Protein AF-A0A397W368-F1 (afdb_monomer)

Radius of gyration: 20.7 Å; Cα contacts (8 Å, |Δi|>4): 34; chains: 1; bounding box: 48×50×36 Å

InterPro domains:
  IPR011009 Protein kinase-like domain superfamily [SSF56112] (2-41)

Organism: NCBI:txid44941

Sequence (121 aa):
MPQCYVDLMKRCWDNDPEKRPMASEIYEVIQSWINNYEILLKFNKFETILEKSGAIHPEAVYTSRFISLKELEILNSRAVCTKGIINNDDKIIESQENINIIESQEDNISIERMNKLMLEI

Mean predicted aligned error: 16.8 Å

Solvent-accessible surface area (backbone atoms only — not comparable to full-atom values): 7960 Å² total; per-residue (Å²): 124,49,64,71,57,55,54,51,50,52,35,62,64,40,89,51,72,89,64,31,67,51,74,67,57,52,48,53,55,52,53,55,37,75,77,28,70,71,54,47,50,45,48,53,56,43,52,61,48,50,66,73,62,61,83,66,60,94,86,67,76,89,67,93,70,91,77,49,72,72,53,48,56,57,47,57,76,65,55,78,75,75,73,64,62,73,47,102,77,81,54,79,62,91,76,95,70,88,79,79,84,75,87,70,84,76,85,75,78,54,72,69,59,56,58,53,61,68,72,78,112

Structure (mmCIF, N/CA/C/O backbone):
data_AF-A0A397W368-F1
#
_entry.id   AF-A0A397W368-F1
#
loop_
_atom_site.group_PDB
_atom_site.id
_atom_site.type_symbol
_atom_site.label_atom_id
_atom_site.label_alt_id
_atom_site.label_comp_id
_atom_site.label_asym_id
_atom_site.label_entity_id
_atom_site.label_seq_id
_atom_site.pdbx_PDB_ins_code
_atom_site.Cartn_x
_atom_site.Cartn_y
_atom_site.Cartn_z
_atom_site.occupancy
_atom_site.B_iso_or_equiv
_atom_site.auth_seq_id
_atom_site.auth_comp_id
_atom_site.auth_asym_id
_atom_site.auth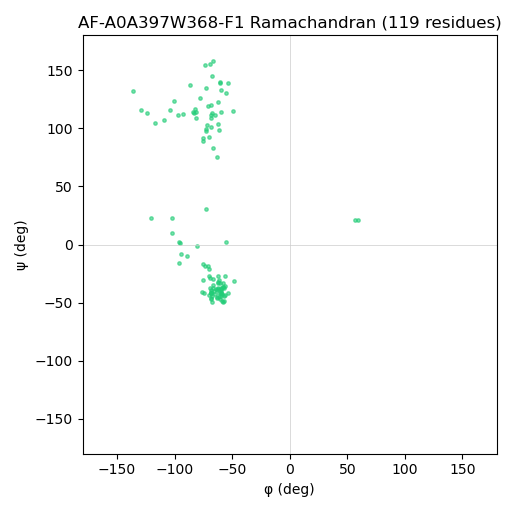_atom_id
_atom_site.pdbx_PDB_model_num
ATOM 1 N N . MET A 1 1 ? -12.142 -5.380 0.176 1.00 83.31 1 MET A N 1
ATOM 2 C CA . MET A 1 1 ? -11.000 -4.524 -0.197 1.00 83.31 1 MET A CA 1
ATOM 3 C C . MET A 1 1 ? -11.275 -3.911 -1.568 1.00 83.31 1 MET A C 1
ATOM 5 O O . MET A 1 1 ? -11.756 -4.656 -2.418 1.00 83.31 1 MET A O 1
ATOM 9 N N . PRO A 1 2 ? -11.046 -2.606 -1.807 1.00 90.56 2 PRO A N 1
ATOM 10 C CA . PRO A 1 2 ? -11.187 -2.007 -3.139 1.00 90.56 2 PRO A CA 1
ATOM 11 C C . PRO A 1 2 ? -10.244 -2.643 -4.169 1.00 90.56 2 PRO A C 1
ATOM 13 O O . PRO A 1 2 ? -9.082 -2.903 -3.865 1.00 90.56 2 PRO A O 1
ATOM 16 N N . GLN A 1 3 ? -10.732 -2.870 -5.392 1.00 92.25 3 GLN A N 1
ATOM 17 C CA . GLN A 1 3 ? -9.971 -3.581 -6.429 1.00 92.25 3 GLN A CA 1
ATOM 18 C C . GLN A 1 3 ? -8.684 -2.844 -6.830 1.00 92.25 3 GLN A C 1
ATOM 20 O O . GLN A 1 3 ? -7.647 -3.475 -6.981 1.00 92.25 3 GLN A O 1
ATOM 25 N N . CYS A 1 4 ? -8.719 -1.509 -6.892 1.00 92.94 4 CYS A N 1
ATOM 26 C CA . CYS A 1 4 ? -7.546 -0.691 -7.207 1.00 92.94 4 CYS A CA 1
ATOM 27 C C . CYS A 1 4 ? -6.378 -0.909 -6.230 1.00 92.94 4 CYS A C 1
ATOM 29 O O . CYS A 1 4 ? -5.227 -0.937 -6.656 1.00 92.94 4 CYS A O 1
ATOM 31 N N . TYR A 1 5 ? -6.667 -1.121 -4.941 1.00 94.06 5 TYR A N 1
ATOM 32 C CA . TYR A 1 5 ? -5.646 -1.457 -3.950 1.00 94.06 5 TYR A CA 1
ATOM 33 C C . TYR A 1 5 ? -5.073 -2.852 -4.190 1.00 94.06 5 TYR A C 1
ATOM 35 O O . TYR A 1 5 ? -3.859 -3.026 -4.196 1.00 94.06 5 TYR A O 1
ATOM 43 N N . VAL A 1 6 ? -5.939 -3.842 -4.427 1.00 94.56 6 VAL A N 1
ATOM 44 C CA . VAL A 1 6 ? -5.517 -5.224 -4.703 1.00 94.56 6 VAL A CA 1
ATOM 45 C C . VAL A 1 6 ? -4.613 -5.281 -5.934 1.00 94.56 6 VAL A C 1
ATOM 47 O O . VAL A 1 6 ? -3.591 -5.963 -5.910 1.00 94.56 6 VAL A O 1
ATOM 50 N N . ASP A 1 7 ? -4.957 -4.546 -6.988 1.00 95.69 7 ASP A N 1
ATOM 51 C CA . ASP A 1 7 ? -4.170 -4.507 -8.218 1.00 95.69 7 ASP A CA 1
ATOM 52 C C . ASP A 1 7 ? -2.821 -3.815 -8.003 1.00 95.69 7 ASP A C 1
ATOM 54 O O . ASP A 1 7 ? -1.800 -4.333 -8.455 1.00 95.69 7 ASP A O 1
ATOM 58 N N . LEU A 1 8 ? -2.782 -2.707 -7.248 1.00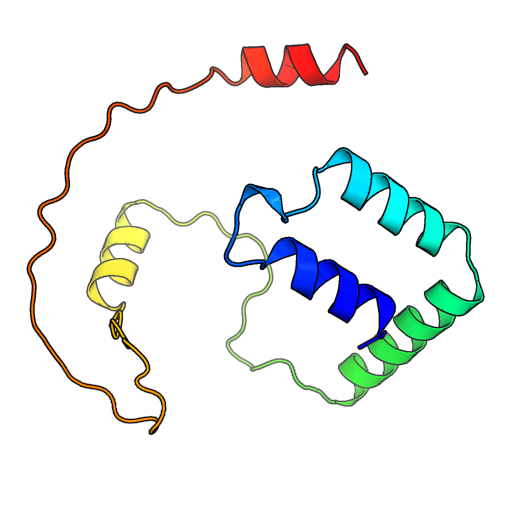 96.19 8 LEU A N 1
ATOM 59 C CA . LEU A 1 8 ? -1.518 -2.073 -6.866 1.00 96.19 8 LEU A CA 1
ATOM 60 C C . LEU A 1 8 ? -0.629 -3.049 -6.082 1.00 96.19 8 LEU A C 1
ATOM 62 O O . LEU A 1 8 ? 0.534 -3.224 -6.440 1.00 96.19 8 LEU A O 1
ATOM 66 N N . MET A 1 9 ? -1.183 -3.729 -5.073 1.00 96.31 9 MET A N 1
ATOM 67 C CA . MET A 1 9 ? -0.438 -4.684 -4.246 1.00 96.31 9 MET A CA 1
ATOM 68 C C . MET A 1 9 ? 0.102 -5.867 -5.050 1.00 96.31 9 MET A C 1
ATOM 70 O O . MET A 1 9 ? 1.232 -6.286 -4.817 1.00 96.31 9 MET A O 1
ATOM 74 N N . LYS A 1 10 ? -0.656 -6.376 -6.029 1.00 96.38 10 LYS A N 1
ATOM 75 C CA . LYS A 1 10 ? -0.172 -7.433 -6.930 1.00 96.38 10 LYS A CA 1
ATOM 76 C C . LYS A 1 10 ? 1.070 -7.003 -7.707 1.00 96.38 10 LYS A C 1
ATOM 78 O O . LYS A 1 10 ? 1.991 -7.799 -7.820 1.00 96.38 10 LYS A O 1
ATOM 83 N N . ARG A 1 11 ? 1.119 -5.759 -8.199 1.00 97.00 11 ARG A N 1
ATOM 84 C CA . ARG A 1 11 ? 2.326 -5.234 -8.865 1.00 97.00 11 ARG A CA 1
ATOM 85 C C . ARG A 1 11 ? 3.480 -5.055 -7.878 1.00 97.00 11 ARG A C 1
ATOM 87 O O . ARG A 1 11 ? 4.611 -5.397 -8.194 1.00 97.00 11 ARG A O 1
ATOM 94 N N . CYS A 1 12 ? 3.206 -4.546 -6.674 1.00 97.69 12 CYS A N 1
ATOM 95 C CA . CYS A 1 12 ? 4.225 -4.382 -5.629 1.00 97.69 12 CYS A CA 1
ATOM 96 C C . CYS A 1 12 ? 4.863 -5.713 -5.200 1.00 97.69 12 CYS A C 1
ATOM 98 O O . CYS A 1 12 ? 6.033 -5.738 -4.823 1.00 97.69 12 CYS A O 1
ATOM 100 N N . TRP A 1 13 ? 4.106 -6.808 -5.276 1.00 95.81 13 TRP A N 1
ATOM 101 C CA . TRP A 1 13 ? 4.555 -8.164 -4.959 1.00 95.81 13 TRP A CA 1
ATOM 102 C C . TRP A 1 13 ? 4.863 -9.022 -6.189 1.00 95.81 13 TRP A C 1
ATOM 104 O O . TRP A 1 13 ? 4.855 -10.248 -6.083 1.00 95.81 13 TRP A O 1
ATOM 114 N N . ASP A 1 14 ? 5.162 -8.423 -7.345 1.00 97.06 14 ASP A N 1
ATOM 115 C CA . ASP A 1 14 ? 5.626 -9.214 -8.486 1.00 97.06 14 ASP A CA 1
ATOM 116 C C . ASP A 1 14 ? 6.932 -9.958 -8.122 1.00 97.06 14 ASP A C 1
ATOM 118 O O . ASP A 1 14 ? 7.803 -9.439 -7.405 1.00 97.06 14 ASP A O 1
ATOM 122 N N . ASN A 1 15 ? 7.045 -11.209 -8.573 1.00 95.00 15 ASN A N 1
ATOM 123 C CA . ASN A 1 15 ? 8.233 -12.037 -8.358 1.00 95.00 15 ASN A CA 1
ATOM 124 C C . ASN A 1 15 ? 9.442 -11.473 -9.107 1.00 95.00 15 ASN A C 1
ATOM 126 O O . ASN A 1 15 ? 10.573 -11.651 -8.659 1.00 95.00 15 ASN A O 1
ATOM 130 N N . ASP A 1 16 ? 9.192 -10.801 -10.229 1.00 95.69 16 ASP A N 1
ATOM 131 C CA . ASP A 1 16 ? 10.193 -10.096 -11.012 1.00 95.69 16 ASP A CA 1
ATOM 132 C C . ASP A 1 16 ? 10.414 -8.685 -10.429 1.00 95.69 16 ASP A C 1
ATOM 134 O O . ASP A 1 16 ? 9.490 -7.863 -10.462 1.00 95.69 16 ASP A O 1
ATOM 138 N N . PRO A 1 17 ? 11.605 -8.372 -9.878 1.00 95.19 17 PRO A N 1
ATOM 139 C CA . PRO A 1 17 ? 11.878 -7.068 -9.275 1.00 95.19 17 PRO A CA 1
ATOM 140 C C . PRO A 1 17 ? 11.683 -5.895 -10.239 1.00 95.19 17 PRO A C 1
ATOM 142 O O . PRO A 1 17 ? 11.224 -4.842 -9.807 1.00 95.19 17 PRO A O 1
ATOM 145 N N . GLU A 1 18 ? 11.958 -6.090 -11.531 1.00 95.69 18 GLU A N 1
ATOM 146 C CA . GLU A 1 18 ? 11.846 -5.043 -12.557 1.00 95.69 18 GLU A CA 1
ATOM 147 C C . GLU A 1 18 ? 10.388 -4.679 -12.874 1.00 95.69 18 GLU A C 1
ATOM 149 O O . GLU A 1 18 ? 10.108 -3.619 -13.430 1.00 95.69 18 GLU A O 1
ATOM 154 N N . LYS A 1 19 ? 9.432 -5.545 -12.514 1.00 96.19 19 LYS A N 1
ATOM 155 C CA . LYS A 1 19 ? 7.994 -5.275 -12.672 1.00 96.19 19 LYS A CA 1
ATOM 156 C C . LYS A 1 19 ? 7.379 -4.576 -11.468 1.00 96.19 19 LYS A C 1
ATOM 158 O O . LYS A 1 19 ? 6.216 -4.162 -11.532 1.00 96.19 19 LYS A O 1
ATOM 163 N N . ARG A 1 20 ? 8.120 -4.467 -10.364 1.00 97.94 20 ARG A N 1
ATOM 164 C CA . ARG A 1 20 ? 7.637 -3.766 -9.179 1.00 97.94 20 ARG A CA 1
ATOM 165 C C . ARG A 1 20 ? 7.645 -2.265 -9.455 1.00 97.94 20 ARG A C 1
ATOM 167 O O . ARG A 1 20 ? 8.634 -1.749 -9.967 1.00 97.94 20 ARG A O 1
ATOM 174 N N . PRO A 1 21 ? 6.569 -1.549 -9.100 1.00 97.94 21 PRO A N 1
ATOM 175 C CA . PRO A 1 21 ? 6.513 -0.118 -9.308 1.00 97.94 21 PRO A CA 1
ATOM 176 C C . PRO A 1 21 ? 7.523 0.602 -8.415 1.00 97.94 21 PRO A C 1
ATOM 178 O O . PRO A 1 21 ? 7.739 0.230 -7.255 1.00 97.94 21 PRO A O 1
ATOM 181 N N . MET A 1 22 ? 8.087 1.681 -8.939 1.00 97.62 22 MET A N 1
ATOM 182 C CA . MET A 1 22 ? 8.904 2.602 -8.165 1.00 97.62 22 MET A CA 1
ATOM 183 C C . MET A 1 22 ? 8.059 3.340 -7.121 1.00 97.62 22 MET A C 1
ATOM 185 O O . MET A 1 22 ? 6.849 3.521 -7.268 1.00 97.62 22 MET A O 1
ATOM 189 N N . ALA A 1 23 ? 8.718 3.847 -6.077 1.00 97.06 23 ALA A N 1
ATOM 190 C CA . ALA A 1 23 ? 8.059 4.648 -5.047 1.00 97.06 23 ALA A CA 1
ATOM 191 C C . ALA A 1 23 ? 7.322 5.873 -5.628 1.00 97.06 23 ALA A C 1
ATOM 193 O O . ALA A 1 23 ? 6.235 6.207 -5.162 1.00 97.06 23 ALA A O 1
ATOM 194 N N . SER A 1 24 ? 7.872 6.497 -6.676 1.00 97.50 24 SER A N 1
ATOM 195 C CA . SER A 1 24 ? 7.233 7.602 -7.402 1.00 97.50 24 SER A CA 1
ATOM 196 C C . SER A 1 24 ? 5.926 7.180 -8.077 1.00 97.50 24 SER A C 1
ATOM 198 O O . SER A 1 24 ? 4.913 7.854 -7.925 1.00 97.50 24 SER A O 1
ATOM 200 N N . GLU A 1 25 ? 5.906 6.029 -8.750 1.00 97.62 25 GLU A N 1
ATOM 201 C CA . GLU A 1 25 ? 4.697 5.507 -9.395 1.00 97.62 25 GLU A CA 1
ATOM 202 C C . GLU A 1 25 ? 3.623 5.140 -8.364 1.00 97.62 25 GLU A C 1
ATOM 204 O O . GLU A 1 25 ? 2.437 5.398 -8.568 1.00 97.62 25 GLU A O 1
ATOM 209 N N . ILE A 1 26 ? 4.023 4.552 -7.230 1.00 97.94 26 ILE A N 1
ATOM 210 C CA . ILE A 1 26 ? 3.107 4.266 -6.116 1.00 97.94 26 ILE A CA 1
ATOM 211 C C . ILE A 1 26 ? 2.509 5.572 -5.580 1.00 97.94 26 ILE A C 1
ATOM 213 O O . ILE A 1 26 ? 1.297 5.643 -5.365 1.00 97.94 26 ILE A O 1
ATOM 217 N N . TYR A 1 27 ? 3.338 6.601 -5.389 1.00 96.62 27 TYR A N 1
ATOM 218 C CA . TYR A 1 27 ? 2.893 7.917 -4.940 1.00 96.62 27 TYR A CA 1
ATOM 219 C C . TYR A 1 27 ? 1.854 8.510 -5.897 1.00 96.62 27 TYR A C 1
ATOM 221 O O . TYR A 1 27 ? 0.773 8.894 -5.456 1.00 96.62 27 TYR A O 1
ATOM 229 N N . GLU A 1 28 ? 2.121 8.510 -7.202 1.00 96.75 28 GLU A N 1
ATOM 230 C CA . GLU A 1 28 ? 1.181 9.009 -8.212 1.00 96.75 28 GLU A CA 1
ATOM 231 C C . GLU A 1 28 ? -0.151 8.246 -8.202 1.00 96.75 28 GLU A C 1
ATOM 233 O O . GLU A 1 28 ? -1.224 8.858 -8.243 1.00 96.75 28 GLU A O 1
ATOM 238 N N . VAL A 1 29 ? -0.106 6.914 -8.076 1.00 96.31 29 VAL A N 1
ATOM 239 C CA . VAL A 1 29 ? -1.314 6.085 -7.963 1.00 96.31 29 VAL A CA 1
ATOM 240 C C . VAL A 1 29 ? -2.126 6.475 -6.726 1.00 96.31 29 VAL A C 1
ATOM 242 O O . VAL A 1 29 ? -3.334 6.692 -6.840 1.00 96.31 29 VAL A O 1
ATOM 245 N N . ILE A 1 30 ? -1.491 6.622 -5.563 1.00 95.19 30 ILE A N 1
ATOM 246 C CA . ILE A 1 30 ? -2.178 7.010 -4.322 1.00 95.19 30 ILE A CA 1
ATOM 247 C C . ILE A 1 30 ? -2.754 8.429 -4.435 1.00 95.19 30 ILE A C 1
ATOM 249 O O . ILE A 1 30 ? -3.913 8.649 -4.076 1.00 95.19 30 ILE A O 1
ATOM 253 N N . GLN A 1 31 ? -2.001 9.376 -5.001 1.00 95.00 31 GLN A N 1
ATOM 254 C CA . GLN A 1 31 ? -2.481 10.738 -5.249 1.00 95.00 31 GLN A CA 1
ATOM 255 C C . GLN A 1 31 ? -3.710 10.745 -6.169 1.00 95.00 31 GLN A C 1
ATOM 257 O O . GLN A 1 31 ? -4.664 11.490 -5.928 1.00 95.00 31 GLN A O 1
ATOM 262 N N . SER A 1 32 ? -3.741 9.878 -7.186 1.00 94.81 32 SER A N 1
ATOM 263 C CA . SER A 1 32 ? -4.908 9.735 -8.066 1.00 94.81 32 SER A CA 1
ATOM 264 C C . SER A 1 32 ? -6.159 9.260 -7.316 1.00 94.81 32 SER A C 1
ATOM 266 O O . SER A 1 32 ? -7.271 9.669 -7.649 1.00 94.81 32 SER A O 1
ATOM 268 N N . TRP A 1 33 ? -5.994 8.436 -6.276 1.00 94.62 33 TRP A N 1
ATOM 269 C CA . TRP A 1 33 ? -7.103 7.954 -5.453 1.00 94.62 33 TRP A CA 1
ATOM 270 C C . TRP A 1 33 ? -7.634 9.036 -4.523 1.00 94.62 33 TRP A C 1
ATOM 272 O O . TRP A 1 33 ? -8.847 9.179 -4.408 1.00 94.62 33 TRP A O 1
ATOM 282 N N . ILE A 1 34 ? -6.745 9.818 -3.904 1.00 90.19 34 ILE A N 1
ATOM 283 C CA . ILE A 1 34 ? -7.121 10.941 -3.031 1.00 90.19 34 ILE A CA 1
ATOM 284 C C . ILE A 1 34 ? -7.948 11.974 -3.805 1.00 90.19 34 ILE A C 1
ATOM 286 O O . ILE A 1 34 ? -8.929 12.505 -3.290 1.00 90.19 34 ILE A O 1
ATOM 290 N N . ASN A 1 35 ? -7.608 12.201 -5.072 1.00 89.50 35 ASN A N 1
ATOM 291 C CA . ASN A 1 35 ? -8.335 13.128 -5.937 1.00 89.50 35 ASN A CA 1
ATOM 292 C C . ASN A 1 35 ? -9.620 12.531 -6.545 1.00 89.50 35 ASN A C 1
ATOM 294 O O . ASN A 1 35 ? -10.338 13.228 -7.262 1.00 89.50 35 ASN A O 1
ATOM 298 N N . ASN A 1 36 ? -9.936 11.259 -6.271 1.00 93.44 36 ASN A N 1
ATOM 299 C CA . ASN A 1 36 ? -11.099 10.567 -6.818 1.00 93.44 36 ASN A CA 1
ATOM 300 C C . ASN A 1 36 ? -12.082 10.157 -5.710 1.00 93.44 36 ASN A C 1
ATOM 302 O O . ASN A 1 36 ? -11.908 9.156 -5.011 1.00 93.44 36 ASN A O 1
ATOM 306 N N . TYR A 1 37 ? -13.180 10.905 -5.612 1.00 92.19 37 TYR A N 1
ATOM 307 C CA . TYR A 1 37 ? -14.216 10.698 -4.600 1.00 92.19 37 TYR A CA 1
ATOM 308 C C . TYR A 1 37 ? -14.844 9.293 -4.624 1.00 92.19 37 TYR A C 1
ATOM 310 O O . TYR A 1 37 ? -15.116 8.720 -3.568 1.00 92.19 37 TYR A O 1
ATOM 318 N N . GLU A 1 38 ? -15.037 8.690 -5.801 1.00 92.50 38 GLU A N 1
ATOM 319 C CA . GLU A 1 38 ? -15.608 7.341 -5.898 1.00 92.50 38 GLU A CA 1
ATOM 320 C C . GLU A 1 38 ? -14.675 6.276 -5.321 1.00 92.50 38 GLU A C 1
ATOM 322 O O . GLU A 1 38 ? -15.127 5.305 -4.706 1.00 92.50 38 GLU A O 1
ATOM 327 N N . ILE A 1 39 ? -13.366 6.441 -5.522 1.00 90.44 39 ILE A N 1
ATOM 328 C CA . ILE A 1 39 ? -12.361 5.533 -4.972 1.00 90.44 39 ILE A CA 1
ATOM 329 C C . ILE A 1 39 ? -12.321 5.681 -3.451 1.00 90.44 39 ILE A C 1
ATOM 331 O O . ILE A 1 39 ? -12.416 4.673 -2.748 1.00 90.44 39 ILE A O 1
ATOM 335 N N . LEU A 1 40 ? -12.284 6.914 -2.938 1.00 90.69 40 LEU A N 1
ATOM 336 C CA . LEU A 1 40 ? -12.330 7.184 -1.498 1.00 90.69 40 LEU A CA 1
ATOM 337 C C . LEU A 1 40 ? -13.561 6.567 -0.821 1.00 90.69 40 LEU A C 1
ATOM 339 O O . LEU A 1 40 ? -13.439 5.927 0.225 1.00 90.69 40 LEU A O 1
ATOM 343 N N . LEU A 1 41 ? -14.739 6.675 -1.441 1.00 90.88 41 LEU A N 1
ATOM 344 C CA . LEU A 1 41 ? -15.963 6.044 -0.937 1.00 90.88 41 LEU A CA 1
ATOM 345 C C . LEU A 1 41 ? -15.842 4.518 -0.824 1.00 90.88 41 LEU A C 1
ATOM 347 O O . LEU A 1 41 ? -16.334 3.931 0.143 1.00 90.88 41 LEU A O 1
ATOM 351 N N . LYS A 1 42 ? -15.183 3.857 -1.787 1.00 90.25 42 LYS A N 1
ATOM 352 C CA . LYS A 1 42 ? -14.949 2.403 -1.734 1.00 90.25 42 LYS A CA 1
ATOM 353 C C . LYS A 1 42 ? -14.052 2.022 -0.553 1.00 90.25 42 LYS A C 1
ATOM 355 O O . LYS A 1 42 ? -14.309 0.991 0.071 1.00 90.25 42 LYS A O 1
ATOM 360 N N . PHE A 1 43 ? -13.040 2.834 -0.240 1.00 89.00 43 PHE A N 1
ATOM 361 C CA . PHE A 1 43 ? -12.168 2.623 0.920 1.00 89.00 43 PHE A CA 1
ATOM 362 C C . PHE A 1 43 ? -12.914 2.823 2.243 1.00 89.00 43 PHE A C 1
ATOM 364 O O . PHE A 1 43 ? -12.908 1.915 3.071 1.00 89.00 43 PHE A O 1
ATOM 371 N N . ASN A 1 44 ? -13.644 3.929 2.403 1.00 86.94 44 ASN A N 1
ATOM 372 C CA . ASN A 1 44 ? -14.418 4.199 3.622 1.00 86.94 44 ASN A CA 1
ATOM 373 C C . ASN A 1 44 ? -15.478 3.107 3.874 1.00 86.94 44 ASN A C 1
ATOM 375 O O . ASN A 1 44 ? -15.586 2.543 4.963 1.00 86.94 44 ASN A O 1
ATOM 379 N N . LYS A 1 45 ? -16.204 2.684 2.828 1.00 86.31 45 LYS A N 1
ATOM 380 C CA . LYS A 1 45 ? -17.157 1.571 2.953 1.00 86.31 45 LYS A CA 1
ATOM 381 C C . LYS A 1 45 ? -16.487 0.288 3.456 1.00 86.31 45 LYS A C 1
ATOM 383 O O . LYS A 1 45 ? -17.102 -0.446 4.222 1.00 86.31 45 LYS A O 1
ATOM 388 N N . PHE A 1 46 ? -15.255 0.004 3.037 1.00 78.44 46 PHE A N 1
ATOM 389 C CA . PHE A 1 46 ? -14.522 -1.162 3.523 1.00 78.44 46 PHE A CA 1
ATOM 390 C C . PHE A 1 46 ? -14.135 -1.034 5.003 1.00 78.44 46 PHE A C 1
ATOM 392 O O . PHE A 1 46 ? -14.315 -1.996 5.746 1.00 78.44 46 PHE A O 1
ATOM 399 N N . GLU A 1 47 ? -13.685 0.142 5.439 1.00 77.31 47 GLU A N 1
ATOM 400 C CA . GLU A 1 47 ? -13.339 0.431 6.839 1.00 77.31 47 GLU A CA 1
ATOM 401 C C . GLU A 1 47 ? -14.526 0.174 7.780 1.00 77.31 47 GLU A C 1
ATOM 403 O O . GLU A 1 47 ? -14.419 -0.625 8.710 1.00 77.31 47 GLU A O 1
ATOM 408 N N . THR A 1 48 ? -15.712 0.692 7.441 1.00 76.00 48 THR A N 1
ATOM 409 C CA . THR A 1 48 ? -16.932 0.455 8.241 1.00 76.00 48 THR A CA 1
ATOM 410 C C . THR A 1 48 ? -17.348 -1.021 8.324 1.00 76.00 48 THR A C 1
ATOM 412 O O . THR A 1 48 ? -18.010 -1.431 9.278 1.00 76.00 48 THR A O 1
ATOM 415 N N . ILE A 1 49 ? -17.006 -1.842 7.322 1.00 76.62 49 ILE A N 1
ATOM 416 C CA . ILE A 1 49 ? -17.273 -3.289 7.340 1.00 76.62 49 ILE A CA 1
ATOM 417 C C . ILE A 1 49 ? -16.271 -3.993 8.259 1.00 76.62 49 ILE A C 1
ATOM 419 O O . ILE A 1 49 ? -16.664 -4.889 9.007 1.00 76.62 49 ILE A O 1
ATOM 423 N N . LEU A 1 50 ? -15.001 -3.586 8.223 1.00 75.75 50 LEU A N 1
ATOM 424 C CA . LEU A 1 50 ? -13.948 -4.164 9.053 1.00 75.75 50 LEU A CA 1
ATOM 425 C C . LEU A 1 50 ? -14.233 -3.938 10.542 1.00 75.75 50 LEU A C 1
ATOM 427 O O . LEU A 1 50 ? -14.207 -4.897 11.313 1.00 75.75 50 LEU A O 1
ATOM 431 N N . GLU A 1 51 ? -14.611 -2.717 10.920 1.00 74.50 51 GLU A N 1
ATOM 432 C CA . GLU A 1 51 ? -15.007 -2.376 12.293 1.00 74.50 51 GLU A CA 1
ATOM 433 C C . GLU A 1 51 ? -16.166 -3.248 12.791 1.00 74.50 51 GLU A C 1
ATOM 435 O O . GLU A 1 51 ? -16.128 -3.786 13.897 1.00 74.50 51 GLU A O 1
ATOM 440 N N . LYS A 1 52 ? -17.181 -3.454 11.945 1.00 74.75 52 LYS A N 1
ATOM 441 C CA . LYS A 1 52 ? -18.348 -4.287 12.275 1.00 74.75 52 LYS A CA 1
ATOM 442 C C . LYS A 1 52 ? -18.029 -5.775 12.350 1.00 74.75 52 LYS A C 1
ATOM 444 O O . LYS A 1 52 ? -18.732 -6.506 13.041 1.00 74.75 52 LYS A O 1
ATOM 449 N N . SER A 1 53 ? -17.013 -6.232 11.624 1.00 72.56 53 SER A N 1
ATOM 450 C CA . SER A 1 53 ? -16.649 -7.649 11.583 1.00 72.56 53 SER A CA 1
ATOM 451 C C . SER A 1 53 ? -15.962 -8.136 12.860 1.00 72.56 53 SER A C 1
ATOM 453 O O . SER A 1 53 ? -15.916 -9.341 13.088 1.00 72.56 53 SER A O 1
ATOM 455 N N . GLY A 1 54 ? -15.420 -7.229 13.686 1.00 65.06 54 GLY A N 1
ATOM 456 C CA . GLY A 1 54 ? -14.672 -7.605 14.887 1.00 65.06 54 GLY A CA 1
ATOM 457 C C . GLY A 1 54 ? -13.445 -8.477 14.595 1.00 65.06 54 GLY A C 1
ATOM 458 O O . GLY A 1 54 ? -12.970 -9.169 15.489 1.00 65.06 54 GLY A O 1
ATOM 459 N N . ALA A 1 55 ? -12.927 -8.465 13.359 1.00 66.50 55 ALA A N 1
ATOM 460 C CA . ALA A 1 55 ? -11.843 -9.329 12.879 1.00 66.50 55 ALA A CA 1
ATOM 461 C C . ALA A 1 55 ? -10.449 -8.956 13.430 1.00 66.50 55 ALA A C 1
ATOM 463 O O . ALA A 1 55 ? -9.431 -9.136 12.764 1.00 66.50 55 ALA A O 1
ATOM 464 N N . ILE A 1 56 ? -10.393 -8.416 14.645 1.00 68.31 56 ILE A N 1
ATOM 465 C CA . ILE A 1 56 ? -9.159 -8.132 15.365 1.00 68.31 56 ILE A CA 1
ATOM 466 C C . ILE A 1 56 ? -8.929 -9.314 16.305 1.00 68.31 56 ILE A C 1
ATOM 468 O O . ILE A 1 56 ? -9.686 -9.521 17.251 1.00 68.31 56 ILE A O 1
ATOM 472 N N . HIS A 1 57 ? -7.897 -10.114 16.030 1.00 68.38 57 HIS A N 1
ATOM 473 C CA . HIS A 1 57 ? -7.501 -11.181 16.944 1.00 68.38 57 HIS A CA 1
ATOM 474 C C . HIS A 1 57 ? -7.140 -10.567 18.309 1.00 68.38 57 HIS A C 1
ATOM 476 O O . HIS A 1 57 ? -6.374 -9.601 18.326 1.00 68.38 57 HIS A O 1
ATOM 482 N N . PRO A 1 58 ? -7.635 -11.102 19.441 1.00 70.44 58 PRO A N 1
ATOM 483 C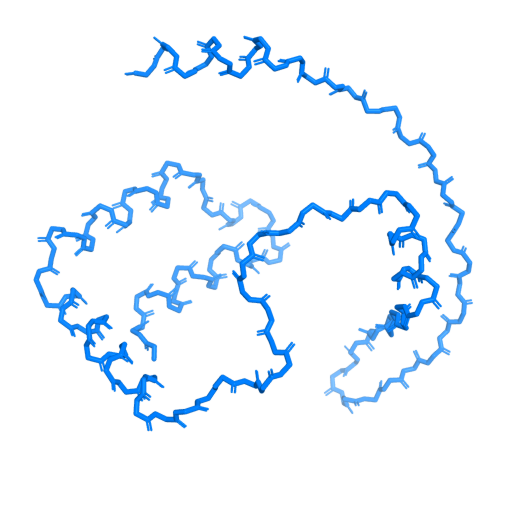 CA . PRO A 1 58 ? -7.426 -10.497 20.762 1.00 70.44 58 PRO A CA 1
ATOM 484 C C . PRO A 1 58 ? -5.953 -10.290 21.133 1.00 70.44 58 PRO A C 1
ATOM 486 O O . PRO A 1 58 ? -5.623 -9.396 21.903 1.00 70.44 58 PRO A O 1
ATOM 489 N N . GLU A 1 59 ? -5.066 -11.113 20.574 1.00 73.62 59 GLU A N 1
AT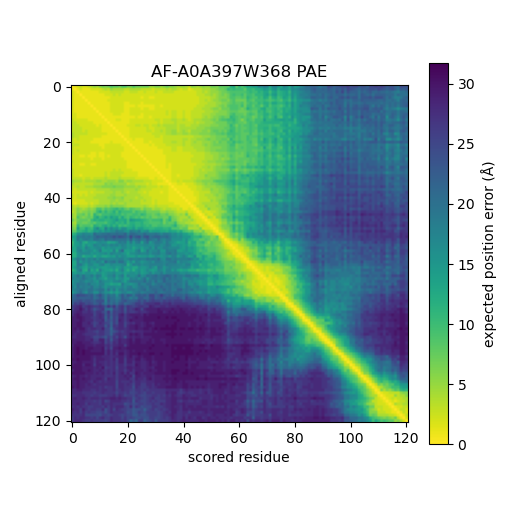OM 490 C CA . GLU A 1 59 ? -3.622 -11.065 20.831 1.00 73.62 59 GLU A CA 1
ATOM 491 C C . GLU A 1 59 ? -2.840 -10.243 19.793 1.00 73.62 59 GLU A C 1
ATOM 493 O O . GLU A 1 59 ? -1.614 -10.167 19.860 1.00 73.62 59 GLU A O 1
ATOM 498 N N . ALA A 1 60 ? -3.509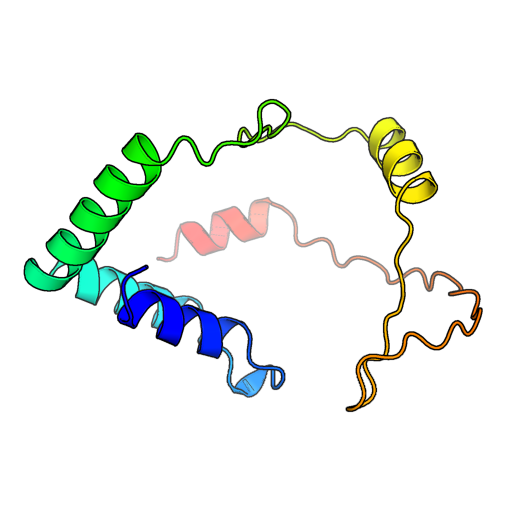 -9.650 18.800 1.00 73.88 60 ALA A N 1
ATOM 499 C CA . ALA A 1 60 ? -2.821 -8.882 17.773 1.00 73.88 60 ALA A CA 1
ATOM 500 C C . ALA A 1 60 ? -2.419 -7.492 18.290 1.00 73.88 60 ALA A C 1
ATOM 502 O O . ALA A 1 60 ? -3.248 -6.709 18.752 1.00 73.88 60 ALA A O 1
ATOM 503 N N . VAL A 1 61 ? -1.131 -7.170 18.164 1.00 76.50 61 VAL A N 1
ATOM 504 C CA . VAL A 1 61 ? -0.562 -5.863 18.512 1.00 76.50 61 VAL A CA 1
ATOM 505 C C . VAL A 1 61 ? -0.183 -5.143 17.221 1.00 76.50 61 VAL A C 1
ATOM 507 O O . VAL A 1 61 ? 0.793 -5.504 16.572 1.00 76.50 61 VAL A O 1
ATOM 510 N N . TYR A 1 62 ? -0.955 -4.119 16.849 1.00 72.31 62 TYR A N 1
ATOM 511 C CA . TYR A 1 62 ? -0.744 -3.332 15.619 1.00 72.31 62 TYR A CA 1
ATOM 512 C C . TYR A 1 62 ? 0.041 -2.035 15.845 1.00 72.31 62 TYR A C 1
ATOM 514 O O . TYR A 1 62 ? 0.242 -1.249 14.922 1.00 72.31 62 TYR A O 1
ATOM 522 N N . THR A 1 63 ? 0.477 -1.782 17.076 1.00 79.44 63 THR A N 1
ATOM 523 C CA . THR A 1 63 ? 1.305 -0.622 17.406 1.00 79.44 63 THR A CA 1
ATOM 524 C C . THR A 1 63 ? 2.774 -0.953 17.191 1.00 79.44 63 THR A C 1
ATOM 526 O O . THR A 1 63 ? 3.234 -2.015 17.614 1.00 79.44 63 THR A O 1
ATOM 529 N N . SER A 1 64 ? 3.528 -0.022 16.603 1.00 79.62 64 SER A N 1
ATOM 530 C CA . SER A 1 64 ? 4.986 -0.142 16.529 1.00 79.62 64 SER A CA 1
ATOM 531 C C . SER A 1 64 ? 5.572 -0.320 17.932 1.00 79.62 64 SER A C 1
ATOM 533 O O . SER A 1 64 ? 5.242 0.427 18.856 1.00 79.62 64 SER A O 1
ATOM 535 N N . ARG A 1 65 ? 6.428 -1.330 18.095 1.00 82.00 65 ARG A N 1
ATOM 536 C CA . ARG A 1 65 ? 7.140 -1.623 19.339 1.00 82.00 65 ARG A CA 1
ATOM 537 C C . ARG A 1 65 ? 8.584 -1.935 18.994 1.00 82.00 65 ARG A C 1
ATOM 539 O O . ARG A 1 65 ? 8.849 -2.739 18.106 1.00 82.00 65 ARG A O 1
ATOM 546 N N . PHE A 1 66 ? 9.511 -1.311 19.711 1.00 86.12 66 PHE A N 1
ATOM 547 C CA . PHE A 1 66 ? 10.925 -1.631 19.581 1.00 86.12 66 PHE A CA 1
ATOM 548 C C . PHE A 1 66 ? 11.161 -3.093 19.985 1.00 86.12 66 PHE A C 1
ATOM 550 O O . PHE A 1 66 ? 10.819 -3.487 21.102 1.00 86.12 66 PHE A O 1
ATOM 557 N N . ILE A 1 67 ? 11.726 -3.889 19.075 1.00 82.56 67 ILE A N 1
ATOM 558 C CA . ILE A 1 67 ? 12.147 -5.265 19.345 1.00 82.56 67 ILE A CA 1
ATOM 559 C C . ILE A 1 67 ? 13.616 -5.200 19.748 1.00 82.56 67 ILE A C 1
ATOM 561 O O . ILE A 1 6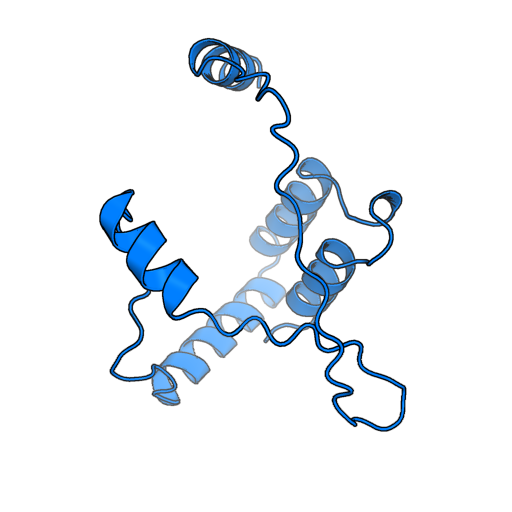7 ? 14.475 -4.848 18.942 1.00 82.56 67 ILE A O 1
ATOM 565 N N . SER A 1 68 ? 13.908 -5.507 21.010 1.00 88.50 68 SER A N 1
ATOM 566 C CA . SER A 1 68 ? 15.293 -5.573 21.477 1.00 88.50 68 SER A CA 1
ATOM 567 C C . SER A 1 68 ? 16.026 -6.773 20.866 1.00 88.50 68 SER A C 1
ATOM 569 O O . SER A 1 68 ? 15.405 -7.779 20.526 1.00 88.50 68 SER A O 1
ATOM 571 N N . LEU A 1 69 ? 17.359 -6.710 20.778 1.00 88.25 69 LEU A N 1
ATOM 572 C CA . LEU A 1 69 ? 18.178 -7.822 20.263 1.00 88.25 69 LEU A CA 1
ATOM 573 C C . LEU A 1 69 ? 17.896 -9.143 20.997 1.00 88.25 69 LEU A C 1
ATOM 575 O O . LEU A 1 69 ? 17.727 -10.186 20.375 1.00 88.25 69 LEU A O 1
ATOM 579 N N . LYS A 1 70 ? 17.741 -9.077 22.323 1.00 85.56 70 LYS A N 1
ATOM 580 C CA . LYS A 1 70 ? 17.406 -10.235 23.158 1.00 85.56 70 LYS A CA 1
ATOM 581 C C . LYS A 1 70 ? 16.040 -10.833 22.812 1.00 85.56 70 LYS A C 1
ATOM 583 O O . LYS A 1 70 ? 15.863 -12.045 22.837 1.00 85.56 70 LYS A O 1
ATOM 588 N N . GLU A 1 71 ? 15.056 -9.990 22.512 1.00 84.19 71 GLU A N 1
ATOM 589 C CA . GLU A 1 71 ? 13.748 -10.463 22.057 1.00 84.19 71 GLU A CA 1
ATOM 590 C C . GLU A 1 71 ? 13.823 -11.073 20.661 1.00 84.19 71 GLU A C 1
ATOM 592 O O . GLU A 1 71 ? 13.169 -12.082 20.412 1.00 84.19 71 GLU A O 1
ATOM 597 N N . LEU A 1 72 ? 14.642 -10.510 19.771 1.00 82.12 72 LEU A N 1
ATOM 598 C CA . LEU A 1 72 ? 14.837 -11.034 18.424 1.00 82.12 72 LEU A CA 1
ATOM 599 C C . LEU A 1 72 ? 15.420 -12.455 18.446 1.00 82.12 72 LEU A C 1
ATOM 601 O O . LEU A 1 72 ? 14.933 -13.318 17.721 1.00 82.12 72 LEU A O 1
ATOM 605 N N . GLU A 1 73 ? 16.387 -12.732 19.324 1.00 82.31 73 GLU A N 1
ATOM 606 C CA . GLU A 1 73 ? 16.927 -14.086 19.538 1.00 82.31 73 GLU A CA 1
ATOM 607 C C . GLU A 1 73 ? 15.842 -15.077 20.001 1.00 82.31 73 GLU A C 1
ATOM 609 O O . GLU A 1 73 ? 15.758 -16.217 19.526 1.00 82.31 73 GLU A O 1
ATOM 614 N N . ILE A 1 74 ? 14.958 -14.634 20.900 1.00 82.62 74 ILE A N 1
ATOM 615 C CA . ILE A 1 74 ? 13.837 -15.442 21.404 1.00 82.62 74 ILE A CA 1
ATOM 616 C C . ILE A 1 74 ? 12.799 -15.688 20.303 1.00 82.62 74 ILE A C 1
ATOM 618 O O . ILE A 1 74 ? 12.239 -16.779 20.216 1.00 82.62 74 ILE A O 1
ATOM 622 N N . LEU A 1 75 ? 12.524 -14.698 19.457 1.00 79.44 75 LEU A N 1
ATOM 623 C CA . LEU A 1 75 ? 11.603 -14.865 18.336 1.00 79.44 75 LEU A CA 1
ATOM 624 C C . LEU A 1 75 ? 12.192 -15.776 17.264 1.00 79.44 75 LEU A C 1
ATOM 626 O O . LEU A 1 75 ? 11.495 -16.671 16.800 1.00 79.44 75 LEU A O 1
ATOM 630 N N . ASN A 1 76 ? 13.469 -15.613 16.920 1.00 71.94 76 ASN A N 1
ATOM 631 C CA . ASN A 1 76 ? 14.120 -16.415 15.887 1.00 71.94 76 ASN A CA 1
ATOM 632 C C . ASN A 1 76 ? 14.247 -17.893 16.293 1.00 71.94 76 ASN A C 1
ATOM 634 O O . ASN A 1 76 ? 14.076 -18.781 15.468 1.00 71.94 76 ASN A O 1
ATOM 638 N N . SER A 1 77 ? 14.463 -18.173 17.582 1.00 73.50 77 SER A N 1
ATOM 639 C CA . SER A 1 77 ? 14.455 -19.548 18.112 1.00 73.50 77 SER A CA 1
ATOM 640 C C . SER A 1 77 ? 13.062 -20.191 18.147 1.00 73.50 77 SER A C 1
ATOM 642 O O . SER A 1 77 ? 12.951 -21.415 18.167 1.00 73.50 77 SER A O 1
ATOM 644 N N . ARG A 1 78 ? 11.994 -19.383 18.139 1.00 60.06 78 ARG A N 1
ATOM 645 C CA . ARG A 1 78 ? 10.592 -19.839 18.076 1.00 60.06 78 ARG A CA 1
ATOM 646 C C . ARG A 1 78 ? 10.024 -19.827 16.660 1.00 60.06 78 ARG A C 1
ATOM 648 O O . ARG A 1 78 ? 8.978 -20.431 16.427 1.00 60.06 78 ARG A O 1
ATOM 655 N N . ALA A 1 79 ? 10.676 -19.130 15.736 1.00 59.00 79 ALA A N 1
ATOM 656 C CA . ALA A 1 79 ? 10.264 -19.044 14.352 1.00 59.00 79 ALA A CA 1
ATOM 657 C C . ALA A 1 79 ? 10.549 -20.381 13.661 1.00 59.00 79 ALA A C 1
ATOM 659 O O . ALA A 1 79 ? 11.659 -20.658 13.213 1.00 59.00 79 ALA A O 1
ATOM 660 N N . VAL A 1 80 ? 9.524 -21.225 13.554 1.00 53.12 80 VAL A N 1
ATOM 661 C CA . VAL A 1 80 ? 9.546 -22.348 12.617 1.00 53.12 80 VAL A CA 1
ATOM 662 C C . VAL A 1 80 ? 9.314 -21.763 11.229 1.00 53.12 80 VAL A C 1
ATOM 664 O O . VAL A 1 80 ? 8.181 -21.617 10.775 1.00 53.12 80 VAL A O 1
ATOM 667 N N . CYS A 1 81 ? 10.393 -21.382 10.551 1.00 50.75 81 CYS A N 1
ATOM 668 C CA . CYS A 1 81 ? 10.333 -21.114 9.123 1.00 50.75 81 CYS A CA 1
ATOM 669 C C . CYS A 1 81 ? 10.137 -22.455 8.415 1.00 50.75 81 CYS A C 1
ATOM 671 O O . CYS A 1 81 ? 11.109 -23.139 8.092 1.00 50.75 81 CYS A O 1
ATOM 673 N N . THR A 1 82 ? 8.894 -22.855 8.147 1.00 46.16 82 THR A N 1
ATOM 674 C CA . THR A 1 82 ? 8.666 -23.856 7.104 1.00 46.16 82 THR A CA 1
ATOM 675 C C . THR A 1 82 ? 9.155 -23.241 5.797 1.00 46.16 82 THR A C 1
ATOM 677 O O . THR A 1 82 ? 8.480 -22.381 5.229 1.00 46.16 82 THR A O 1
ATOM 680 N N . LYS A 1 83 ? 10.335 -23.655 5.317 1.00 48.78 83 LYS A N 1
ATOM 681 C CA . LYS A 1 83 ? 10.732 -23.506 3.909 1.00 48.78 83 LYS A CA 1
ATOM 682 C C . LYS A 1 83 ? 9.760 -24.348 3.076 1.00 48.78 83 LYS A C 1
ATOM 684 O O . LYS A 1 83 ? 10.070 -25.456 2.658 1.00 48.78 83 LYS A O 1
ATOM 689 N N . GLY A 1 84 ? 8.538 -23.861 2.905 1.00 43.97 84 GLY A N 1
ATOM 690 C CA . GLY A 1 84 ? 7.564 -24.477 2.024 1.00 43.97 84 GLY A CA 1
ATOM 691 C C . GLY A 1 84 ? 7.952 -24.155 0.591 1.00 43.97 84 GLY A C 1
ATOM 692 O O . GLY A 1 84 ? 7.537 -23.126 0.068 1.00 43.97 84 GLY A O 1
ATOM 693 N N . ILE A 1 85 ? 8.741 -25.018 -0.052 1.00 46.00 85 ILE A N 1
ATOM 694 C CA . ILE A 1 85 ? 8.652 -25.117 -1.509 1.00 46.00 85 ILE A CA 1
ATOM 695 C C . ILE A 1 85 ? 7.282 -25.739 -1.771 1.00 46.00 85 ILE A C 1
ATOM 697 O O . ILE A 1 85 ? 7.069 -26.930 -1.548 1.00 46.00 85 ILE A O 1
ATOM 701 N N . ILE A 1 86 ? 6.326 -24.896 -2.149 1.00 43.25 86 ILE A N 1
ATOM 702 C CA . ILE A 1 86 ? 4.993 -25.317 -2.566 1.00 43.25 86 ILE A CA 1
ATOM 703 C C . ILE A 1 86 ? 5.175 -25.967 -3.940 1.00 43.25 86 ILE A C 1
ATOM 705 O O . ILE A 1 86 ? 5.393 -25.272 -4.930 1.00 43.25 86 ILE A O 1
ATOM 709 N N . ASN A 1 87 ? 5.150 -27.297 -4.015 1.00 43.47 87 ASN A N 1
ATOM 710 C CA . ASN A 1 87 ? 4.882 -27.943 -5.298 1.00 43.47 87 ASN A CA 1
ATOM 711 C C . ASN A 1 87 ? 3.392 -27.772 -5.617 1.00 43.47 87 ASN A C 1
ATOM 713 O O . ASN A 1 87 ? 2.585 -27.658 -4.697 1.00 43.47 87 ASN A O 1
ATOM 717 N N . ASN A 1 88 ? 3.035 -27.807 -6.905 1.00 50.09 88 ASN A N 1
ATOM 718 C CA . ASN A 1 88 ? 1.677 -27.591 -7.440 1.00 50.09 88 ASN A CA 1
ATOM 719 C C . ASN A 1 88 ? 0.558 -28.500 -6.863 1.00 50.09 88 ASN A C 1
ATOM 721 O O . ASN A 1 88 ? -0.583 -28.371 -7.291 1.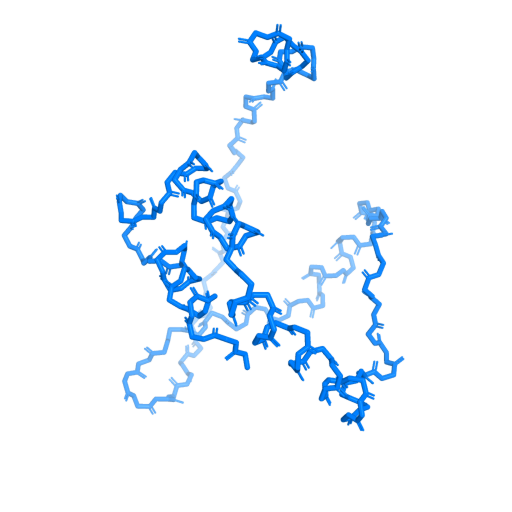00 50.09 88 ASN A O 1
ATOM 725 N N . ASP A 1 89 ? 0.864 -29.373 -5.898 1.00 51.12 89 ASP A N 1
ATOM 726 C CA . ASP A 1 89 ? -0.058 -30.295 -5.222 1.00 51.12 89 ASP A CA 1
ATOM 727 C C . ASP A 1 89 ? -0.124 -30.083 -3.686 1.00 51.12 89 ASP A C 1
ATOM 729 O O . ASP A 1 89 ? -0.454 -31.012 -2.946 1.00 51.12 89 ASP A O 1
ATOM 733 N N . ASP A 1 90 ? 0.225 -28.895 -3.175 1.00 51.88 90 ASP A N 1
ATOM 734 C CA . ASP A 1 90 ? 0.034 -28.476 -1.768 1.00 51.88 90 ASP A CA 1
ATOM 735 C C . ASP A 1 90 ? 0.678 -29.378 -0.684 1.00 51.88 90 ASP A C 1
ATOM 737 O O . ASP A 1 90 ? 0.302 -29.335 0.491 1.00 51.88 90 ASP A O 1
ATOM 741 N N . LYS A 1 91 ? 1.686 -30.193 -1.025 1.00 45.41 91 LYS A N 1
ATOM 742 C CA . LYS A 1 91 ? 2.419 -31.021 -0.047 1.00 45.41 91 LYS A CA 1
ATOM 743 C C . LYS A 1 91 ? 3.756 -30.400 0.352 1.00 45.41 91 LYS A C 1
ATOM 745 O O . LYS A 1 91 ? 4.623 -30.183 -0.490 1.00 45.41 91 LYS A O 1
ATOM 750 N N . ILE A 1 92 ? 3.932 -30.192 1.659 1.00 47.47 92 ILE A N 1
ATOM 751 C CA . ILE A 1 92 ? 5.184 -29.745 2.285 1.00 47.47 92 ILE A CA 1
ATOM 752 C C . ILE A 1 92 ? 6.200 -30.895 2.232 1.00 47.47 92 ILE A C 1
ATOM 754 O O . ILE A 1 92 ? 5.958 -31.961 2.797 1.00 47.47 92 ILE A O 1
ATOM 758 N N . ILE A 1 93 ? 7.336 -30.679 1.565 1.00 46.50 93 ILE A N 1
ATOM 759 C CA . ILE A 1 93 ? 8.492 -31.583 1.599 1.00 46.50 93 ILE A CA 1
ATOM 760 C C . ILE A 1 9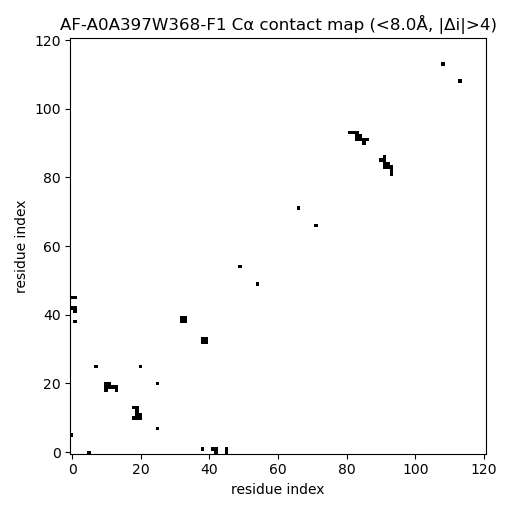3 ? 9.541 -30.935 2.502 1.00 46.50 93 ILE A C 1
ATOM 762 O O . ILE A 1 93 ? 10.037 -29.849 2.212 1.00 46.50 93 ILE A O 1
ATOM 766 N N . GLU A 1 94 ? 9.853 -31.583 3.618 1.00 41.22 94 GLU A N 1
ATOM 767 C CA . GLU A 1 94 ? 10.850 -31.113 4.573 1.00 41.22 94 GLU A CA 1
ATOM 768 C C . GLU A 1 94 ? 12.246 -31.546 4.095 1.00 41.22 94 GLU A C 1
ATOM 770 O O . GLU A 1 94 ? 12.554 -32.736 4.049 1.00 41.22 94 GLU A O 1
ATOM 775 N N . SER A 1 95 ? 13.100 -30.594 3.717 1.00 46.50 95 SER A N 1
ATOM 776 C CA . SER A 1 95 ? 14.531 -30.845 3.515 1.00 46.50 95 SER A CA 1
ATOM 777 C C . SER A 1 95 ? 15.338 -29.892 4.390 1.00 46.50 95 SER A C 1
ATOM 779 O O . SER A 1 95 ? 15.313 -28.674 4.201 1.00 46.50 95 SER A O 1
ATOM 781 N N . GLN A 1 96 ? 16.034 -30.461 5.374 1.00 48.66 96 GLN A N 1
ATOM 782 C CA . GLN A 1 96 ? 16.964 -29.748 6.240 1.00 48.66 96 GLN A CA 1
ATOM 783 C C . GLN A 1 96 ? 18.179 -29.296 5.427 1.00 48.66 96 GLN A C 1
ATOM 785 O O . GLN A 1 96 ? 18.991 -30.120 5.017 1.00 48.66 96 GLN A O 1
ATOM 790 N N . GLU A 1 97 ? 18.343 -27.987 5.250 1.00 40.75 97 GLU A N 1
ATOM 791 C CA . GLU A 1 97 ? 19.629 -27.409 4.862 1.00 40.75 97 GLU A CA 1
ATOM 792 C C . GLU A 1 97 ? 19.985 -26.268 5.813 1.00 40.75 97 GLU A C 1
ATOM 794 O O . GLU A 1 97 ? 19.291 -25.248 5.885 1.00 40.75 97 GLU A O 1
ATOM 799 N N . ASN A 1 98 ? 21.078 -26.481 6.551 1.00 46.34 98 ASN A N 1
ATOM 800 C CA . ASN A 1 98 ? 21.733 -25.504 7.412 1.00 46.34 98 ASN A CA 1
ATOM 801 C C . ASN A 1 98 ? 22.170 -24.296 6.572 1.00 46.34 98 ASN A C 1
ATOM 803 O O . ASN A 1 98 ? 23.051 -24.416 5.722 1.00 46.34 98 ASN A O 1
ATOM 807 N N . ILE A 1 99 ? 21.574 -23.127 6.810 1.00 45.31 99 ILE A N 1
ATOM 808 C CA . ILE A 1 99 ? 22.039 -21.878 6.200 1.00 45.31 99 ILE A CA 1
ATOM 809 C C . ILE A 1 99 ? 23.230 -21.379 7.023 1.00 45.31 99 ILE A C 1
ATOM 811 O O . ILE A 1 99 ? 23.061 -20.918 8.150 1.00 45.31 99 ILE A O 1
ATOM 815 N N . ASN A 1 100 ? 24.433 -21.459 6.455 1.00 39.50 100 ASN A N 1
ATOM 816 C CA . ASN A 1 100 ? 25.586 -20.719 6.960 1.00 39.50 100 ASN A CA 1
ATOM 817 C C . ASN A 1 100 ? 25.346 -19.226 6.707 1.00 39.50 100 ASN A C 1
ATOM 819 O O . ASN A 1 100 ? 25.174 -18.813 5.560 1.00 39.50 100 ASN A O 1
ATOM 823 N N . ILE A 1 101 ? 25.316 -18.429 7.775 1.00 43.72 101 ILE A N 1
ATOM 824 C CA . ILE A 1 101 ? 25.207 -16.971 7.698 1.00 43.72 101 ILE A CA 1
ATOM 825 C C . ILE A 1 101 ? 26.477 -16.449 7.017 1.00 43.72 101 ILE A C 1
ATOM 827 O O . ILE A 1 101 ? 27.568 -16.550 7.572 1.00 43.72 101 ILE A O 1
ATOM 831 N N . ILE A 1 102 ? 26.341 -15.921 5.801 1.00 46.84 102 ILE A N 1
ATOM 832 C CA . ILE A 1 102 ? 27.379 -15.098 5.179 1.00 46.84 102 ILE A CA 1
ATOM 833 C C . ILE A 1 102 ? 27.205 -13.701 5.772 1.00 46.84 102 ILE A C 1
ATOM 835 O O . ILE A 1 102 ? 26.178 -13.063 5.548 1.00 46.84 102 ILE A O 1
ATOM 839 N N . GLU A 1 103 ? 28.186 -13.241 6.548 1.00 41.72 103 GLU A N 1
ATOM 840 C CA . GLU A 1 103 ? 28.301 -11.836 6.938 1.00 41.72 103 GLU A CA 1
ATOM 841 C C . GLU A 1 103 ? 28.485 -10.998 5.665 1.00 41.72 103 GLU A C 1
ATOM 843 O O . GLU A 1 103 ? 29.575 -10.923 5.102 1.00 41.72 103 GLU A O 1
ATOM 848 N N . SER A 1 104 ? 27.411 -10.389 5.165 1.00 45.34 104 SER A N 1
ATOM 849 C CA . SER A 1 104 ? 27.528 -9.296 4.205 1.00 45.34 104 SER A CA 1
ATOM 850 C C . SER A 1 104 ? 27.782 -8.015 4.991 1.00 45.34 104 SER A C 1
ATOM 852 O O . SER A 1 104 ? 26.927 -7.611 5.778 1.00 45.34 104 SER A O 1
ATOM 854 N N . GLN A 1 105 ? 28.944 -7.388 4.789 1.00 42.53 105 GLN A N 1
ATOM 855 C CA . GLN A 1 105 ? 29.216 -6.035 5.272 1.00 42.53 105 GLN A CA 1
ATOM 856 C C . GLN A 1 105 ? 28.061 -5.101 4.886 1.00 42.53 105 GLN A C 1
ATOM 858 O O . GLN A 1 105 ? 27.807 -4.865 3.707 1.00 42.53 105 GLN A O 1
ATOM 863 N N . GLU A 1 106 ? 27.353 -4.588 5.890 1.00 41.50 106 GLU A N 1
ATOM 864 C CA . GLU A 1 106 ? 26.378 -3.522 5.708 1.00 41.50 106 GLU A CA 1
ATOM 865 C C . GLU A 1 106 ? 27.126 -2.237 5.342 1.00 41.50 106 GLU A C 1
ATOM 867 O O . GLU A 1 106 ? 27.768 -1.612 6.190 1.00 41.50 106 GLU A O 1
ATOM 872 N N . ASP A 1 107 ? 27.008 -1.807 4.086 1.00 43.03 107 ASP A N 1
ATOM 873 C CA . ASP A 1 107 ? 27.247 -0.414 3.716 1.00 43.03 107 ASP A CA 1
ATOM 874 C C . ASP A 1 107 ? 26.148 0.441 4.362 1.00 43.03 107 ASP A C 1
ATOM 876 O O . ASP A 1 107 ? 25.109 0.753 3.775 1.00 43.03 107 ASP A O 1
ATOM 880 N N . ASN A 1 108 ? 26.357 0.777 5.632 1.00 49.06 108 ASN A N 1
ATOM 881 C CA . ASN A 1 108 ? 25.421 1.549 6.427 1.00 49.06 108 ASN A CA 1
ATOM 882 C C . ASN A 1 108 ? 25.451 3.010 5.943 1.00 49.06 108 ASN A C 1
ATOM 884 O O . ASN A 1 108 ? 26.363 3.780 6.257 1.00 49.06 108 ASN A O 1
ATOM 888 N N . ILE A 1 109 ? 24.474 3.397 5.120 1.00 51.56 109 ILE A N 1
ATOM 889 C CA . ILE A 1 109 ? 24.316 4.782 4.677 1.00 51.56 109 ILE A CA 1
ATOM 890 C C . ILE A 1 109 ? 23.905 5.626 5.889 1.00 51.56 109 ILE A C 1
ATOM 892 O O . ILE A 1 109 ? 22.801 5.494 6.411 1.00 51.56 109 ILE A O 1
ATOM 896 N N . SER A 1 110 ? 24.807 6.505 6.337 1.00 55.75 110 SER A N 1
ATOM 897 C CA . SER A 1 110 ? 24.602 7.350 7.515 1.00 55.75 110 SER A CA 1
ATOM 898 C C . SER A 1 110 ? 23.297 8.147 7.416 1.00 55.75 110 SER A C 1
ATOM 900 O O . SER A 1 110 ? 22.986 8.709 6.367 1.00 55.75 110 SER A O 1
ATOM 902 N N . ILE A 1 111 ? 22.572 8.249 8.533 1.00 52.19 111 ILE A N 1
ATOM 903 C CA . ILE A 1 111 ? 21.307 8.997 8.695 1.00 52.19 111 ILE A CA 1
ATOM 904 C C . ILE A 1 111 ? 21.392 10.424 8.124 1.00 52.19 111 ILE A C 1
ATOM 906 O O . ILE A 1 111 ? 20.433 10.957 7.572 1.00 52.19 111 ILE A O 1
ATOM 910 N N . GLU A 1 112 ? 22.578 11.019 8.170 1.00 47.03 112 GLU A N 1
ATOM 911 C CA . GLU A 1 112 ? 22.879 12.327 7.593 1.00 47.03 112 GLU A CA 1
ATOM 912 C C . GLU A 1 112 ? 22.655 12.398 6.070 1.00 47.03 112 GLU A C 1
ATOM 914 O O . GLU A 1 112 ? 22.192 13.411 5.546 1.00 47.03 112 GLU A O 1
ATOM 919 N N . ARG A 1 113 ? 22.889 11.295 5.350 1.00 55.16 113 ARG A N 1
ATOM 920 C CA . ARG A 1 113 ? 22.663 11.185 3.903 1.00 55.16 113 ARG A CA 1
ATOM 921 C C . ARG A 1 113 ? 21.175 11.060 3.558 1.00 55.16 113 ARG A C 1
ATOM 923 O O . ARG A 1 113 ? 20.769 11.576 2.521 1.00 55.16 113 ARG A O 1
ATOM 930 N N . MET A 1 114 ? 20.359 10.460 4.433 1.00 55.81 114 MET A N 1
ATOM 931 C CA . MET A 1 114 ? 18.893 10.460 4.285 1.00 55.81 114 MET A CA 1
ATOM 932 C C . MET A 1 114 ? 18.311 11.863 4.470 1.00 55.81 114 MET A C 1
ATOM 934 O O . MET A 1 114 ? 17.501 12.302 3.656 1.00 55.81 114 MET A O 1
ATOM 938 N N . ASN A 1 115 ? 18.777 12.597 5.485 1.00 51.16 115 ASN A N 1
ATOM 939 C CA . ASN A 1 115 ? 18.321 13.967 5.735 1.00 51.16 115 ASN A CA 1
ATOM 940 C C . ASN A 1 115 ? 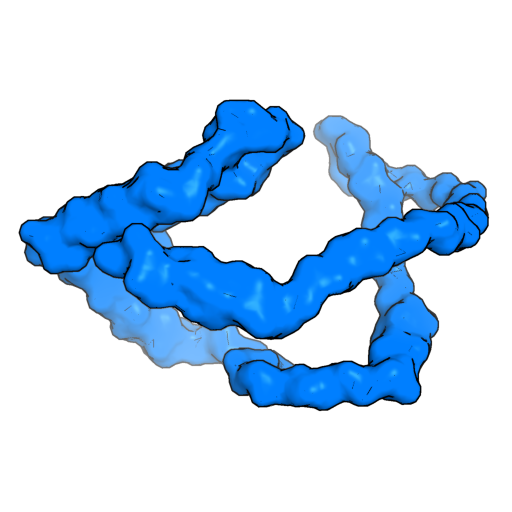18.659 14.908 4.570 1.00 51.16 115 ASN A C 1
ATOM 942 O O . ASN A 1 115 ? 17.890 15.817 4.271 1.00 51.16 115 ASN A O 1
ATOM 946 N N . LYS A 1 116 ? 19.777 14.662 3.877 1.00 58.09 116 LYS A N 1
ATOM 947 C CA . LYS A 1 116 ? 20.173 15.440 2.701 1.00 58.09 116 LYS A CA 1
ATOM 948 C C . LYS A 1 116 ? 19.254 15.215 1.492 1.00 58.09 116 LYS A C 1
ATOM 950 O O . LYS A 1 116 ? 18.895 16.181 0.836 1.00 58.09 116 LYS A O 1
ATOM 955 N N . LEU A 1 117 ? 18.833 13.974 1.230 1.00 59.62 117 LEU A N 1
ATOM 956 C CA . LEU A 1 117 ? 17.931 13.647 0.112 1.00 59.62 117 LEU A CA 1
ATOM 957 C C . LEU A 1 117 ? 16.508 14.195 0.313 1.00 59.62 117 LEU A C 1
ATOM 959 O O . LEU A 1 117 ? 15.834 14.520 -0.655 1.00 59.62 117 LEU A O 1
ATOM 963 N N . MET A 1 118 ? 16.070 14.336 1.566 1.00 58.78 118 MET A N 1
ATOM 964 C CA . MET A 1 118 ? 14.760 14.895 1.926 1.00 58.78 118 MET A CA 1
ATOM 965 C C . MET A 1 118 ? 14.672 16.423 1.782 1.00 58.78 118 MET A C 1
ATOM 967 O O . MET A 1 118 ? 13.572 16.961 1.791 1.00 58.78 118 MET A O 1
ATOM 971 N N . LEU A 1 119 ? 15.808 17.123 1.689 1.00 53.66 119 LEU A N 1
ATOM 972 C CA . LEU A 1 119 ? 15.871 18.583 1.528 1.00 53.66 119 LEU A CA 1
ATOM 973 C C . LEU A 1 119 ? 15.994 19.025 0.060 1.00 53.66 119 LEU A C 1
ATOM 975 O O . LEU A 1 119 ? 15.928 20.219 -0.219 1.00 53.66 119 LEU A O 1
ATOM 979 N N . GLU A 1 120 ? 16.196 18.081 -0.861 1.00 56.28 120 GLU A N 1
ATOM 980 C CA . GLU A 1 120 ? 16.320 18.329 -2.306 1.00 56.28 120 GLU A CA 1
ATOM 981 C C . GLU A 1 120 ? 15.036 17.971 -3.093 1.00 56.28 120 GLU A C 1
ATOM 983 O O . GLU A 1 120 ? 15.047 17.993 -4.324 1.00 56.28 120 GLU A O 1
ATOM 988 N N . ILE A 1 121 ? 13.928 17.683 -2.394 1.00 48.16 121 ILE A N 1
ATOM 989 C CA . ILE A 1 121 ? 12.556 17.558 -2.929 1.00 48.16 121 ILE A CA 1
ATOM 990 C C . ILE A 1 121 ? 11.737 18.744 -2.418 1.00 48.16 121 ILE A C 1
ATOM 992 O O . ILE A 1 121 ? 10.999 19.345 -3.230 1.00 48.16 121 ILE A O 1
#

pLDDT: mean 73.18, std 20.15, range [39.5, 97.94]

Secondary structure (DSSP, 8-state):
--HHHHHHHHHHT-SSGGGSPPHHHHHHHHHHHHT-HHHHHHHHHHHHHHHHHT---TT---S-----HHHHHHHHHH---------TT---------------------HHHHHHHTT--

Foldseek 3Di:
DDPLVVVLVCQCPDPDPVSRDDPVVVVVSVVVQVVDPVSVVVVVVVVVVVVVVPPDDPPDDPDDDDQDPVNVVVVVVVDPPQPAPQDPPRDRDDDDDDDDDDPDPPPDDDPVVVVVVVVVD